Protein AF-A0A0Q9L354-F1 (afdb_monomer)

Mean predicted aligned error: 14.31 Å

Sequence (89 aa):
MTDKAIPAIRGGTPVRSEYLFYGKQLLDDADVEAVIQVLRSDFLTTGPVVERFESAIADYTGAKYAVAFFKWYRSSSRSLLCSGNYDWR

Structure (mmCIF, N/CA/C/O backbone):
data_AF-A0A0Q9L354-F1
#
_entry.id   AF-A0A0Q9L354-F1
#
loop_
_atom_site.group_PDB
_atom_site.id
_atom_site.type_symbol
_atom_site.label_atom_id
_atom_site.label_alt_id
_atom_site.label_comp_id
_atom_site.label_asym_id
_atom_site.label_entity_id
_atom_site.label_seq_id
_atom_site.pdbx_PDB_ins_code
_atom_site.Cartn_x
_atom_site.Cartn_y
_atom_site.Cartn_z
_atom_site.occupancy
_atom_site.B_iso_or_equiv
_atom_site.auth_seq_id
_atom_site.auth_comp_id
_atom_site.auth_asym_id
_atom_site.auth_atom_id
_atom_site.pdbx_PDB_model_num
ATOM 1 N N . MET A 1 1 ? 33.873 -21.678 -27.508 1.00 39.41 1 MET A N 1
ATOM 2 C CA . MET A 1 1 ? 34.368 -20.644 -26.575 1.00 39.41 1 MET A CA 1
ATOM 3 C C . MET A 1 1 ? 33.795 -19.320 -27.046 1.00 39.41 1 MET A C 1
ATOM 5 O O . MET A 1 1 ? 34.298 -18.771 -28.013 1.00 39.41 1 MET A O 1
ATOM 9 N N . THR A 1 2 ? 32.654 -18.909 -26.495 1.00 45.06 2 THR A N 1
ATOM 10 C CA . THR A 1 2 ? 31.889 -17.761 -27.002 1.00 45.06 2 THR A CA 1
ATOM 11 C C . THR A 1 2 ? 32.607 -16.463 -26.649 1.00 45.06 2 THR A C 1
ATOM 13 O O . THR A 1 2 ? 32.918 -16.230 -25.481 1.00 45.06 2 THR A O 1
ATOM 16 N N . ASP A 1 3 ? 32.886 -15.662 -27.672 1.00 53.19 3 ASP A N 1
ATOM 17 C CA . ASP A 1 3 ? 33.467 -14.328 -27.570 1.00 53.19 3 ASP A CA 1
ATOM 18 C C . ASP A 1 3 ? 32.631 -13.465 -26.607 1.00 53.19 3 ASP A C 1
ATOM 20 O O . ASP A 1 3 ? 31.403 -13.390 -26.717 1.00 53.19 3 ASP A O 1
ATOM 24 N N . LYS A 1 4 ? 33.270 -12.900 -25.577 1.00 64.25 4 LYS A N 1
ATOM 25 C CA . LYS A 1 4 ? 32.576 -12.149 -24.520 1.00 64.25 4 LYS A CA 1
ATOM 26 C C . LYS A 1 4 ? 32.196 -10.779 -25.076 1.00 64.25 4 LYS A C 1
ATOM 28 O O . LYS A 1 4 ? 33.015 -9.865 -25.072 1.00 64.25 4 LYS A O 1
ATOM 33 N N . ALA A 1 5 ? 30.942 -10.628 -25.500 1.00 77.06 5 ALA A N 1
ATOM 34 C CA . ALA A 1 5 ? 30.384 -9.328 -25.855 1.00 77.06 5 ALA A CA 1
ATOM 35 C C . ALA A 1 5 ? 30.619 -8.315 -24.716 1.00 77.06 5 ALA A C 1
ATOM 37 O O . ALA A 1 5 ? 30.365 -8.602 -23.540 1.00 77.06 5 ALA A O 1
ATOM 38 N N . ILE A 1 6 ? 31.148 -7.139 -25.063 1.00 82.06 6 ILE A N 1
ATOM 39 C CA . ILE A 1 6 ? 31.486 -6.080 -24.106 1.00 82.06 6 ILE A CA 1
ATOM 40 C C . ILE A 1 6 ? 30.192 -5.629 -23.401 1.00 82.06 6 ILE A C 1
ATOM 42 O O . ILE A 1 6 ? 29.216 -5.313 -24.082 1.00 82.06 6 ILE A O 1
ATOM 46 N N . PRO A 1 7 ? 30.141 -5.580 -22.055 1.00 79.94 7 PRO A N 1
ATOM 47 C CA . PRO A 1 7 ? 28.972 -5.074 -21.343 1.00 79.94 7 PRO A CA 1
ATOM 48 C C . PRO A 1 7 ? 28.650 -3.627 -21.735 1.00 79.94 7 PRO A C 1
ATOM 50 O O . PRO A 1 7 ? 29.559 -2.811 -21.883 1.00 79.94 7 PRO A O 1
ATOM 53 N N . ALA A 1 8 ? 27.366 -3.272 -21.813 1.00 78.88 8 ALA A N 1
ATOM 54 C CA . ALA A 1 8 ? 26.939 -1.922 -22.198 1.00 78.88 8 ALA A CA 1
ATOM 55 C C . ALA A 1 8 ? 27.496 -0.811 -21.287 1.00 78.88 8 ALA A C 1
ATOM 57 O O . ALA A 1 8 ? 27.842 0.268 -21.756 1.00 78.88 8 ALA A O 1
ATOM 58 N N . ILE A 1 9 ? 27.707 -1.109 -19.999 1.00 77.38 9 ILE A N 1
ATOM 59 C CA . ILE A 1 9 ? 28.354 -0.192 -19.043 1.00 77.38 9 ILE A CA 1
ATOM 60 C C . ILE A 1 9 ? 29.824 0.122 -19.390 1.00 77.38 9 ILE A C 1
ATOM 62 O O . ILE A 1 9 ? 30.385 1.091 -18.893 1.00 77.38 9 ILE A O 1
ATOM 66 N N . ARG A 1 10 ? 30.459 -0.687 -20.247 1.00 84.38 10 ARG A N 1
ATOM 67 C CA . ARG A 1 10 ? 31.825 -0.503 -20.762 1.00 84.38 10 ARG A CA 1
ATOM 68 C C . ARG A 1 10 ? 31.846 -0.073 -22.238 1.00 84.38 10 ARG A C 1
ATOM 70 O O . ARG A 1 10 ? 32.868 -0.238 -22.893 1.00 84.38 10 ARG A O 1
ATOM 77 N N . GLY A 1 11 ? 30.732 0.448 -22.762 1.00 79.50 11 GLY A N 1
ATOM 78 C CA . GLY A 1 11 ? 30.629 0.945 -24.140 1.00 79.50 11 GLY A CA 1
ATOM 79 C C . GLY A 1 11 ? 30.211 -0.095 -25.186 1.00 79.50 11 GLY A C 1
ATOM 80 O O . GLY A 1 11 ? 30.291 0.187 -26.377 1.00 79.50 11 GLY A O 1
ATOM 81 N N . GLY A 1 12 ? 29.770 -1.288 -24.773 1.00 84.25 12 GLY A N 1
ATOM 82 C CA . GLY A 1 12 ? 29.147 -2.258 -25.680 1.00 84.25 12 GLY A CA 1
ATOM 83 C C . GLY A 1 12 ? 27.699 -1.906 -26.041 1.00 84.25 12 GLY A C 1
ATOM 84 O O . GLY A 1 12 ? 27.077 -1.043 -25.420 1.00 84.25 12 GLY A O 1
ATOM 85 N N . THR A 1 13 ? 27.128 -2.592 -27.031 1.00 81.88 13 THR A N 1
ATOM 86 C CA . THR A 1 13 ? 25.729 -2.378 -27.427 1.00 81.88 13 THR A CA 1
ATOM 87 C C . THR A 1 13 ? 24.774 -2.889 -26.337 1.00 81.88 13 THR A C 1
ATOM 89 O O . THR A 1 13 ? 24.885 -4.048 -25.925 1.00 81.88 13 THR A O 1
ATOM 92 N N . PRO A 1 14 ? 23.823 -2.067 -25.854 1.00 79.50 14 PRO A N 1
ATOM 93 C CA . PRO A 1 14 ? 22.771 -2.527 -24.955 1.00 79.50 14 PRO A CA 1
ATOM 94 C C . PRO A 1 14 ? 21.975 -3.676 -25.577 1.00 79.50 14 PRO A C 1
ATOM 96 O O . PRO A 1 14 ? 21.537 -3.589 -26.719 1.00 79.50 14 PRO A O 1
ATOM 99 N N . VAL A 1 15 ? 21.747 -4.745 -24.806 1.00 82.56 15 VAL A N 1
ATOM 100 C CA . VAL A 1 15 ? 20.945 -5.906 -25.248 1.00 82.56 15 VAL A CA 1
ATOM 101 C C . VAL A 1 15 ? 19.493 -5.507 -25.545 1.00 82.56 15 VAL A C 1
ATOM 103 O O . VAL A 1 15 ? 18.803 -6.181 -26.305 1.00 82.56 15 VAL A O 1
ATOM 106 N N . ARG A 1 16 ? 19.014 -4.410 -24.945 1.00 79.31 16 ARG A N 1
ATOM 107 C CA . ARG A 1 16 ? 17.669 -3.865 -25.146 1.00 79.31 16 ARG A CA 1
ATOM 108 C C . ARG A 1 16 ? 17.771 -2.369 -25.413 1.00 79.31 16 ARG A C 1
ATOM 110 O O . ARG A 1 16 ? 18.527 -1.680 -24.732 1.00 79.31 16 ARG A O 1
ATOM 117 N N . SER A 1 17 ? 17.004 -1.887 -26.383 1.00 80.50 17 SER A N 1
ATOM 118 C CA . SER A 1 17 ? 16.857 -0.461 -26.693 1.00 80.50 17 SER A CA 1
ATOM 119 C C . SER A 1 17 ? 15.997 0.277 -25.663 1.00 80.50 17 SER A C 1
ATOM 121 O O . SER A 1 17 ? 16.176 1.473 -25.456 1.00 80.50 17 SER A O 1
ATOM 123 N N . GLU A 1 18 ? 15.075 -0.430 -25.008 1.00 85.69 18 GLU A N 1
ATOM 124 C CA . GLU A 1 18 ? 14.133 0.135 -24.042 1.00 85.69 18 GLU A CA 1
ATOM 125 C C . GLU A 1 18 ? 14.599 -0.051 -22.595 1.00 85.69 18 GLU A C 1
ATOM 127 O O . GLU A 1 18 ? 15.162 -1.085 -22.219 1.00 85.69 18 GLU A O 1
ATOM 132 N N . TYR A 1 19 ? 14.328 0.960 -21.766 1.00 80.38 19 TYR A N 1
ATOM 133 C CA . TYR A 1 19 ? 14.690 0.967 -20.354 1.00 80.38 19 TYR A CA 1
ATOM 134 C C . TYR A 1 19 ? 13.752 0.068 -19.540 1.00 80.38 19 TYR A C 1
ATOM 136 O O . TYR A 1 19 ? 12.538 0.277 -19.507 1.00 80.38 19 TYR A O 1
ATOM 144 N N . LEU A 1 20 ? 14.321 -0.919 -18.846 1.00 81.06 20 LEU A N 1
ATOM 145 C CA . LEU A 1 20 ? 13.571 -1.789 -17.948 1.00 81.06 20 LEU A CA 1
ATOM 146 C C . LEU A 1 20 ? 13.524 -1.162 -16.550 1.00 81.06 20 LEU A C 1
ATOM 148 O O . LEU A 1 20 ? 14.521 -1.140 -15.831 1.00 81.06 20 LEU A O 1
ATOM 152 N N . PHE A 1 21 ? 12.358 -0.655 -16.159 1.00 82.44 21 PHE A N 1
ATOM 153 C CA . PHE A 1 21 ? 12.141 -0.140 -14.809 1.00 82.44 21 PHE A CA 1
ATOM 154 C C . PHE A 1 21 ? 12.040 -1.301 -13.810 1.00 82.44 21 PHE A C 1
ATOM 156 O O . PHE A 1 21 ? 11.359 -2.287 -14.079 1.00 82.44 21 PHE A O 1
ATOM 163 N N . TYR A 1 22 ? 12.691 -1.169 -12.649 1.00 83.19 22 TYR A N 1
ATOM 164 C CA . TYR A 1 22 ? 12.703 -2.179 -11.575 1.00 83.19 22 TYR A CA 1
ATOM 165 C C . TYR A 1 22 ? 11.295 -2.513 -11.041 1.00 83.19 22 TYR A C 1
ATOM 167 O O . TYR A 1 22 ? 11.048 -3.613 -10.559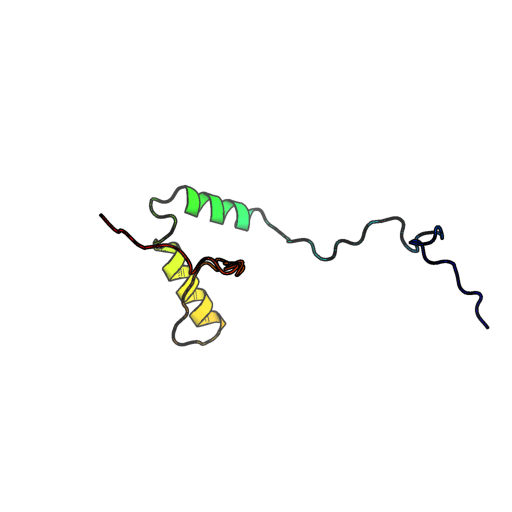 1.00 83.19 22 TYR A O 1
ATOM 175 N N . GLY A 1 23 ? 10.354 -1.580 -11.188 1.00 79.44 23 GLY A N 1
ATOM 176 C CA . GLY A 1 23 ? 8.930 -1.782 -10.967 1.00 79.44 23 GLY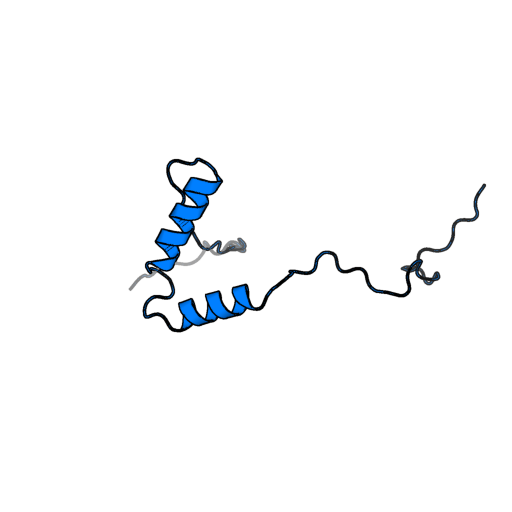 A CA 1
ATOM 177 C C . GLY A 1 23 ? 8.160 -0.543 -11.412 1.00 79.44 23 GLY A C 1
ATOM 178 O O . GLY A 1 23 ? 8.674 0.573 -11.329 1.00 79.44 23 GLY A O 1
ATOM 179 N N . LYS A 1 24 ? 6.936 -0.733 -11.900 1.00 78.69 24 LYS A N 1
ATOM 180 C CA . LYS A 1 24 ? 5.968 0.350 -12.094 1.00 78.69 24 LYS A CA 1
ATOM 181 C C . LYS A 1 24 ? 4.772 0.060 -11.200 1.00 78.69 24 LYS A C 1
ATOM 183 O O . LYS A 1 24 ? 4.275 -1.062 -11.213 1.00 78.69 24 LYS A O 1
ATOM 188 N N . GLN A 1 25 ? 4.343 1.049 -10.420 1.00 81.88 25 GLN A N 1
ATOM 189 C CA . GLN A 1 25 ? 3.063 0.951 -9.727 1.00 81.88 25 GLN A CA 1
ATOM 190 C C . GLN A 1 25 ? 1.956 1.101 -10.767 1.00 81.88 25 GLN A C 1
ATOM 192 O O . GLN A 1 25 ? 1.999 2.013 -11.593 1.00 81.88 25 GLN A O 1
ATOM 197 N N . LEU A 1 26 ? 1.018 0.162 -10.757 1.00 83.00 26 LEU A N 1
ATOM 198 C CA . LEU A 1 26 ? -0.218 0.277 -11.509 1.00 83.00 26 LEU A CA 1
ATOM 199 C C . LEU A 1 26 ? -1.183 1.036 -10.603 1.00 83.00 26 LEU A C 1
ATOM 201 O O . LEU A 1 26 ? -1.470 0.561 -9.510 1.00 83.00 26 LEU A O 1
ATOM 205 N N . LEU A 1 27 ? -1.575 2.230 -11.034 1.00 85.12 27 LEU A N 1
ATOM 206 C CA . LEU A 1 27 ? -2.611 3.038 -10.401 1.00 85.12 27 LEU A CA 1
ATOM 207 C C . LEU A 1 27 ? -3.775 3.088 -11.379 1.00 85.12 27 LEU A C 1
ATOM 209 O O . LEU A 1 27 ? -3.555 3.389 -12.558 1.00 85.12 27 LEU A O 1
ATOM 213 N N . ASP A 1 28 ? -4.972 2.773 -10.908 1.00 88.75 28 ASP A N 1
ATOM 214 C CA . ASP A 1 28 ? -6.193 2.913 -11.690 1.00 88.75 28 ASP A CA 1
ATOM 215 C C . ASP A 1 28 ? -7.004 4.151 -11.264 1.00 88.75 28 ASP A C 1
ATOM 217 O O . ASP A 1 28 ? -6.682 4.849 -10.299 1.00 88.75 28 ASP A O 1
ATOM 221 N N . ASP A 1 29 ? -8.049 4.475 -12.025 1.00 90.56 29 ASP A N 1
ATOM 222 C CA . ASP A 1 29 ? -8.902 5.629 -11.717 1.00 90.56 29 ASP A CA 1
ATOM 223 C C . ASP A 1 29 ? -9.692 5.434 -10.408 1.00 90.56 29 ASP A C 1
ATOM 225 O O . ASP A 1 29 ? -10.087 6.413 -9.769 1.00 90.56 29 ASP A O 1
ATOM 229 N N . ALA A 1 30 ? -9.909 4.185 -9.980 1.00 88.69 30 ALA A N 1
ATOM 230 C CA . ALA A 1 30 ? -10.595 3.883 -8.730 1.00 88.69 30 ALA A CA 1
ATOM 231 C C . ALA A 1 30 ? -9.707 4.206 -7.519 1.00 88.69 30 ALA A C 1
ATOM 233 O O . ALA A 1 30 ? -10.203 4.766 -6.539 1.00 88.69 30 ALA A O 1
ATOM 234 N N . ASP A 1 31 ? -8.400 3.945 -7.610 1.00 85.44 31 ASP A N 1
ATOM 235 C CA . ASP A 1 31 ? -7.403 4.358 -6.623 1.00 85.44 31 ASP A CA 1
ATOM 236 C C . ASP A 1 31 ? -7.402 5.887 -6.462 1.00 85.44 31 ASP A C 1
ATOM 238 O O . ASP A 1 31 ? -7.383 6.409 -5.343 1.00 85.44 31 ASP A O 1
ATOM 242 N N . VAL A 1 32 ? -7.467 6.622 -7.579 1.00 87.12 32 VAL A N 1
ATOM 243 C CA . VAL A 1 32 ? -7.493 8.094 -7.579 1.00 87.12 32 VAL A CA 1
ATOM 244 C C . VAL A 1 32 ? -8.754 8.619 -6.898 1.00 87.12 32 VAL A C 1
ATOM 246 O O . VAL A 1 32 ? -8.669 9.491 -6.029 1.00 87.12 32 VAL A O 1
ATOM 249 N N . GLU A 1 33 ? -9.919 8.080 -7.250 1.00 89.12 33 GLU A N 1
ATOM 250 C CA . GLU A 1 33 ? -11.188 8.493 -6.652 1.00 89.12 33 GLU A CA 1
ATOM 251 C C . GLU A 1 33 ? -11.235 8.173 -5.152 1.00 89.12 33 GLU A C 1
ATOM 253 O O . GLU A 1 33 ? -11.644 9.020 -4.353 1.00 89.12 33 GLU A O 1
ATOM 258 N N . ALA A 1 34 ? -10.737 7.005 -4.736 1.00 85.62 34 ALA A N 1
ATOM 259 C CA . ALA A 1 34 ? -10.649 6.640 -3.326 1.00 85.62 34 ALA A CA 1
ATOM 260 C C . ALA A 1 34 ? -9.812 7.655 -2.528 1.00 85.62 34 ALA A C 1
ATOM 262 O O . ALA A 1 34 ? -10.223 8.089 -1.449 1.00 85.62 34 ALA A O 1
ATOM 263 N N . VAL A 1 35 ? -8.675 8.106 -3.071 1.00 86.62 35 VAL A N 1
ATOM 264 C CA . VAL A 1 35 ? -7.844 9.139 -2.431 1.00 86.62 35 VAL A CA 1
ATOM 265 C C . VAL A 1 35 ? -8.572 10.483 -2.369 1.00 86.62 35 VAL A C 1
ATOM 267 O O . VAL A 1 35 ? -8.541 11.143 -1.331 1.00 86.62 35 VAL A O 1
ATOM 270 N N . ILE A 1 36 ? -9.265 10.890 -3.436 1.00 88.94 36 ILE A N 1
ATOM 271 C CA . ILE A 1 36 ? -10.029 12.148 -3.461 1.00 88.94 36 ILE A CA 1
ATOM 272 C C . ILE A 1 36 ? -11.130 12.143 -2.397 1.00 88.94 36 ILE A C 1
ATOM 274 O O . ILE A 1 36 ? -11.317 13.147 -1.707 1.00 88.94 36 ILE A O 1
ATOM 278 N N . GLN A 1 37 ? -11.834 11.024 -2.225 1.00 85.12 37 GLN A N 1
ATOM 279 C CA . GLN A 1 37 ? -12.873 10.886 -1.203 1.00 85.12 37 GLN A CA 1
ATOM 280 C C . GLN A 1 37 ? -12.310 11.027 0.212 1.00 85.12 37 GLN A C 1
ATOM 282 O O . GLN A 1 37 ? -12.907 11.716 1.039 1.00 85.12 37 GLN A O 1
ATOM 287 N N . VAL A 1 38 ? -11.137 10.447 0.483 1.00 84.81 38 VAL A N 1
ATOM 288 C CA . VAL A 1 38 ? -10.455 10.599 1.778 1.00 84.81 38 VAL A CA 1
ATOM 289 C C . VAL A 1 38 ? -9.990 12.037 1.991 1.00 84.81 38 VAL A C 1
ATOM 291 O O . VAL A 1 38 ? -10.223 12.600 3.059 1.00 84.81 38 VAL A O 1
ATOM 294 N N . LEU A 1 39 ? -9.391 12.664 0.975 1.00 83.62 39 LEU A N 1
ATOM 295 C CA . LEU A 1 39 ? -8.903 14.045 1.056 1.00 83.62 39 LEU A CA 1
ATOM 296 C C . LEU A 1 39 ? -10.023 15.077 1.236 1.00 83.62 39 LEU A C 1
ATOM 298 O O . LEU A 1 39 ? -9.778 16.146 1.788 1.00 83.62 39 LEU A O 1
ATOM 302 N N . ARG A 1 40 ? -11.236 14.774 0.766 1.00 84.12 40 ARG A N 1
ATOM 303 C CA . ARG A 1 40 ? -12.431 15.612 0.957 1.00 84.12 40 ARG A CA 1
ATOM 304 C C . ARG A 1 40 ? -13.175 15.334 2.263 1.00 84.12 40 ARG A C 1
ATOM 306 O O . ARG A 1 40 ? -14.133 16.042 2.555 1.00 84.12 40 ARG A O 1
ATOM 313 N N . SER A 1 41 ? -12.780 14.310 3.014 1.00 78.25 41 SER A N 1
ATOM 314 C CA . SER A 1 41 ? -13.400 13.980 4.296 1.00 78.25 41 SER A CA 1
ATOM 315 C C . SER A 1 41 ? -12.846 14.841 5.435 1.00 78.25 41 SER A C 1
ATOM 317 O O . SER A 1 41 ? -11.736 15.364 5.354 1.00 78.25 41 SER A O 1
ATOM 319 N N . ASP A 1 42 ? -13.600 14.944 6.530 1.00 76.00 42 ASP A N 1
ATOM 320 C CA . ASP A 1 42 ? -13.235 15.774 7.688 1.00 76.00 42 ASP A CA 1
ATOM 321 C C . ASP A 1 42 ? -12.035 15.231 8.491 1.00 76.00 42 ASP A C 1
ATOM 323 O O . ASP A 1 42 ? -11.477 15.931 9.335 1.00 76.00 42 ASP A O 1
ATOM 327 N N . PHE A 1 43 ? -11.620 13.983 8.241 1.00 70.62 43 PHE A N 1
ATOM 328 C CA . PHE A 1 43 ? -10.613 13.285 9.037 1.00 70.62 43 PHE A CA 1
ATOM 329 C C . PHE A 1 43 ? -9.569 12.583 8.162 1.00 70.62 43 PHE A C 1
ATOM 331 O O . PHE A 1 43 ? -9.819 11.516 7.606 1.00 70.62 43 PHE A O 1
ATOM 338 N N . LEU A 1 44 ? -8.361 13.155 8.107 1.00 67.44 44 LEU A N 1
ATOM 339 C CA . LEU A 1 44 ? -7.259 12.645 7.278 1.00 67.44 44 LEU A CA 1
ATOM 340 C C . LEU A 1 44 ? -6.432 11.533 7.945 1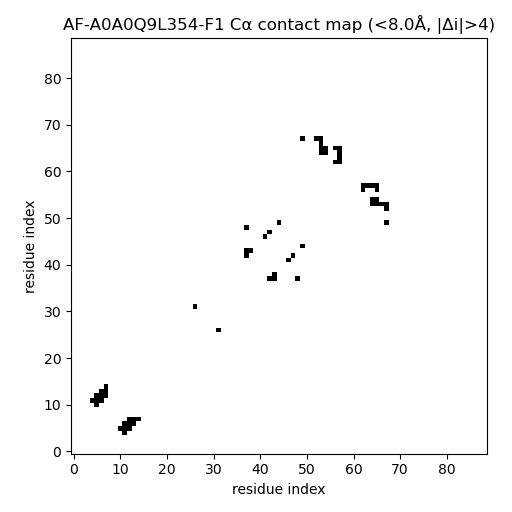.00 67.44 44 LEU A C 1
ATOM 342 O O . LEU A 1 44 ? -5.960 10.622 7.274 1.00 67.44 44 LEU A O 1
ATOM 346 N N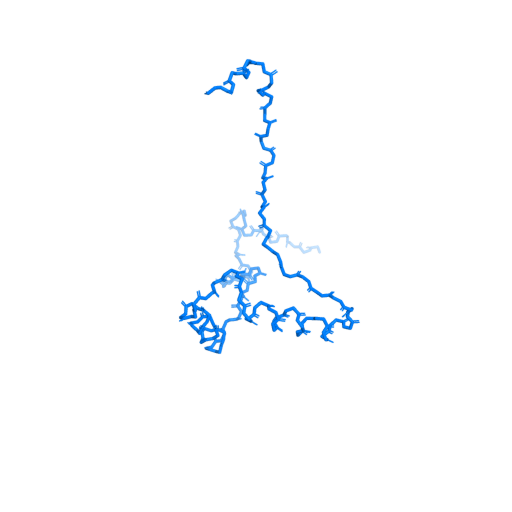 . THR A 1 45 ? -6.200 11.632 9.256 1.00 65.94 45 THR A N 1
ATOM 347 C CA . THR A 1 45 ? -5.249 10.765 9.984 1.00 65.94 45 THR A CA 1
ATOM 348 C C . THR A 1 45 ? -5.921 9.773 10.924 1.00 65.94 45 THR A C 1
ATOM 350 O O . THR A 1 45 ? -5.378 8.708 11.192 1.00 65.94 45 THR A O 1
ATOM 353 N N . THR A 1 46 ? -7.091 10.138 11.440 1.00 64.75 46 THR A N 1
ATOM 354 C CA . THR A 1 46 ? -7.873 9.375 12.419 1.00 64.75 46 THR A CA 1
ATOM 355 C C . THR A 1 46 ? -9.327 9.529 12.038 1.00 64.75 46 THR A C 1
ATOM 357 O O . THR A 1 46 ? -9.989 10.472 12.464 1.00 64.75 46 THR A O 1
ATOM 360 N N . GLY A 1 47 ? -9.782 8.649 11.156 1.00 78.00 47 GLY A N 1
ATOM 361 C CA . GLY A 1 47 ? -11.117 8.702 10.591 1.00 78.00 47 GLY A CA 1
ATOM 362 C C . GLY A 1 47 ? -11.658 7.306 10.298 1.00 78.00 47 GLY A C 1
ATOM 363 O O . GLY A 1 47 ? -10.899 6.334 10.286 1.00 78.00 47 GLY A O 1
ATOM 364 N N . PRO A 1 48 ? -12.960 7.207 9.994 1.00 80.25 48 PRO A N 1
ATOM 365 C CA . PRO A 1 48 ? -13.657 5.934 9.786 1.00 80.25 48 PRO A CA 1
ATOM 366 C C . PRO A 1 48 ? -13.092 5.112 8.617 1.00 80.25 48 PRO A C 1
ATOM 368 O O . PRO A 1 48 ? -13.319 3.909 8.527 1.00 80.25 48 PRO A O 1
ATOM 371 N N . VAL A 1 49 ? -12.346 5.743 7.707 1.00 82.75 49 VAL A N 1
ATOM 372 C CA . VAL A 1 49 ? -11.663 5.058 6.601 1.00 82.75 49 VAL A CA 1
ATOM 373 C C . VAL A 1 49 ? -10.518 4.176 7.109 1.00 82.75 49 VAL A C 1
ATOM 375 O O . VAL A 1 49 ? -10.322 3.083 6.583 1.00 82.75 49 VAL A O 1
ATOM 378 N N . VAL A 1 50 ? -9.809 4.604 8.158 1.00 83.69 50 VAL A N 1
ATOM 379 C CA . VAL A 1 50 ? -8.719 3.823 8.764 1.00 83.69 50 VAL A CA 1
ATOM 380 C C . VAL A 1 50 ? -9.276 2.565 9.430 1.00 83.69 50 VAL A C 1
ATOM 382 O O . VAL A 1 50 ? -8.771 1.477 9.182 1.00 83.69 50 VAL A O 1
ATOM 385 N N . GLU A 1 51 ? -10.378 2.681 10.175 1.00 84.25 51 GLU A N 1
ATOM 386 C CA . GLU A 1 51 ? -11.032 1.533 10.823 1.00 84.25 51 GLU A CA 1
ATOM 387 C C . GLU A 1 51 ? -11.543 0.502 9.803 1.00 84.25 51 GLU A C 1
ATOM 389 O O . GLU A 1 51 ? -11.402 -0.710 9.991 1.00 84.25 51 GLU A O 1
ATOM 394 N N . ARG A 1 52 ? -12.111 0.975 8.683 1.00 85.12 52 ARG A N 1
ATOM 395 C CA . ARG A 1 52 ? -12.537 0.107 7.571 1.00 85.12 52 ARG A CA 1
ATOM 396 C C . ARG A 1 52 ? -11.354 -0.612 6.932 1.00 85.12 52 ARG A C 1
ATOM 398 O O . ARG A 1 52 ? -11.460 -1.795 6.624 1.00 85.12 52 ARG A O 1
ATOM 405 N N . PHE A 1 53 ? -10.240 0.089 6.745 1.00 84.44 53 PHE A N 1
ATOM 406 C CA . PHE A 1 53 ? -9.016 -0.480 6.190 1.00 84.44 53 PHE A CA 1
ATOM 407 C C . PHE A 1 53 ? -8.410 -1.546 7.113 1.00 84.44 53 PHE A C 1
ATOM 409 O O . PHE A 1 53 ? -8.070 -2.636 6.658 1.00 84.44 53 PHE A O 1
ATOM 416 N N . GLU A 1 54 ? -8.334 -1.270 8.414 1.00 86.19 54 GLU A N 1
ATOM 417 C CA . GLU A 1 54 ? -7.872 -2.229 9.419 1.00 86.19 54 GLU A CA 1
ATOM 418 C C . GLU A 1 54 ? -8.760 -3.477 9.455 1.00 86.19 54 GLU A C 1
ATOM 420 O O . GLU A 1 54 ? -8.248 -4.595 9.413 1.00 86.19 54 GLU A O 1
ATOM 425 N N . SER A 1 55 ? -10.083 -3.302 9.438 1.00 86.75 55 SER A N 1
ATOM 426 C CA . SER A 1 55 ? -11.032 -4.423 9.407 1.00 86.75 55 SER A CA 1
ATOM 427 C C . SER A 1 55 ? -10.863 -5.274 8.145 1.00 86.75 55 SER A C 1
ATOM 429 O O . SER A 1 55 ? -10.730 -6.490 8.237 1.00 86.75 55 SER A O 1
ATOM 431 N N . ALA A 1 56 ? -10.761 -4.645 6.969 1.00 87.69 56 ALA A N 1
ATOM 432 C CA . ALA A 1 56 ? -10.563 -5.355 5.705 1.00 87.69 56 ALA A CA 1
ATOM 433 C C . ALA A 1 56 ? -9.247 -6.153 5.675 1.00 87.69 56 ALA A C 1
ATOM 435 O O . ALA A 1 56 ? -9.201 -7.260 5.140 1.00 87.69 56 ALA A O 1
ATOM 436 N N . ILE A 1 57 ? -8.172 -5.622 6.269 1.00 86.56 57 ILE A N 1
ATOM 437 C CA . ILE A 1 57 ? -6.897 -6.342 6.391 1.00 86.56 57 ILE A CA 1
ATOM 438 C C . ILE A 1 57 ? -7.004 -7.497 7.383 1.00 86.56 57 ILE A C 1
ATOM 440 O O . ILE A 1 57 ? -6.465 -8.574 7.119 1.00 86.56 57 ILE A O 1
ATOM 444 N N . ALA A 1 58 ? -7.667 -7.291 8.520 1.00 88.88 58 ALA A N 1
ATOM 445 C CA . ALA A 1 58 ? -7.895 -8.342 9.503 1.00 88.88 58 ALA A CA 1
ATOM 446 C C . ALA A 1 58 ? -8.666 -9.514 8.871 1.00 88.88 58 ALA A C 1
ATOM 448 O O . ALA A 1 58 ? -8.217 -10.655 8.973 1.00 88.88 58 ALA A O 1
ATOM 449 N N . ASP A 1 59 ? -9.723 -9.219 8.109 1.00 89.38 59 ASP A N 1
ATOM 450 C CA . ASP A 1 59 ? -10.510 -10.209 7.368 1.00 89.38 59 ASP A CA 1
ATOM 451 C C . ASP A 1 59 ? -9.682 -10.916 6.285 1.00 89.38 59 ASP A C 1
ATOM 453 O O . ASP A 1 59 ? -9.711 -12.142 6.180 1.00 89.38 59 ASP A O 1
ATOM 457 N N . TYR A 1 60 ? -8.889 -10.167 5.510 1.00 88.50 60 TYR A N 1
ATOM 458 C CA . TYR A 1 60 ? -8.038 -10.734 4.457 1.00 88.50 60 TYR A CA 1
ATOM 459 C C . TYR A 1 60 ? -6.936 -11.649 5.011 1.00 88.50 60 TYR A C 1
ATOM 461 O O . TYR A 1 60 ? -6.607 -12.674 4.416 1.00 88.50 60 TYR A O 1
ATOM 469 N N . THR A 1 61 ? -6.348 -11.285 6.152 1.00 88.44 61 THR A N 1
ATOM 470 C CA . THR A 1 61 ? -5.248 -12.040 6.777 1.00 88.44 61 THR A CA 1
ATOM 471 C C . THR A 1 61 ? -5.727 -13.121 7.748 1.00 88.44 61 THR A C 1
ATOM 473 O O . THR A 1 61 ? -4.926 -13.956 8.166 1.00 88.44 61 THR A O 1
ATOM 476 N N . GLY A 1 62 ? -7.011 -13.116 8.123 1.00 86.00 62 GLY A N 1
ATOM 477 C CA . GLY A 1 62 ? -7.560 -13.949 9.196 1.00 86.00 62 GLY A CA 1
ATOM 478 C C . GLY A 1 62 ? -7.032 -13.578 10.589 1.00 86.00 62 GLY A C 1
ATOM 479 O O . GLY A 1 62 ? -7.122 -14.380 11.522 1.00 86.00 62 GLY A O 1
ATOM 480 N N . ALA A 1 63 ? -6.432 -12.395 10.743 1.00 83.75 63 ALA A N 1
ATOM 481 C CA . ALA A 1 63 ? -5.901 -11.925 12.013 1.00 83.75 63 ALA A CA 1
ATOM 482 C C . ALA A 1 63 ? -7.021 -11.356 12.893 1.00 83.75 63 ALA A C 1
ATOM 484 O O . ALA A 1 63 ? -7.959 -10.729 12.416 1.00 83.75 63 ALA A O 1
ATOM 485 N N . LYS A 1 64 ? -6.899 -11.516 14.215 1.00 80.00 64 LYS A N 1
ATOM 486 C CA . LYS A 1 64 ? -7.896 -10.995 15.166 1.00 80.00 64 LYS A CA 1
ATOM 487 C C . LYS A 1 64 ? -7.922 -9.461 15.227 1.00 80.00 64 LYS A C 1
ATOM 489 O O . LYS A 1 64 ? -8.943 -8.882 15.576 1.00 80.00 64 LYS A O 1
ATOM 494 N N . TYR A 1 65 ? -6.791 -8.824 14.934 1.00 81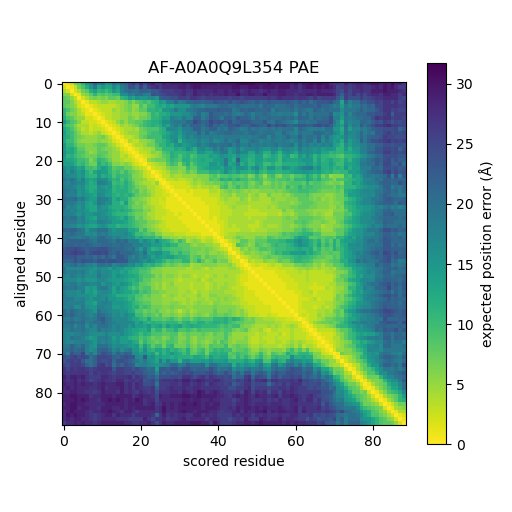.56 65 TYR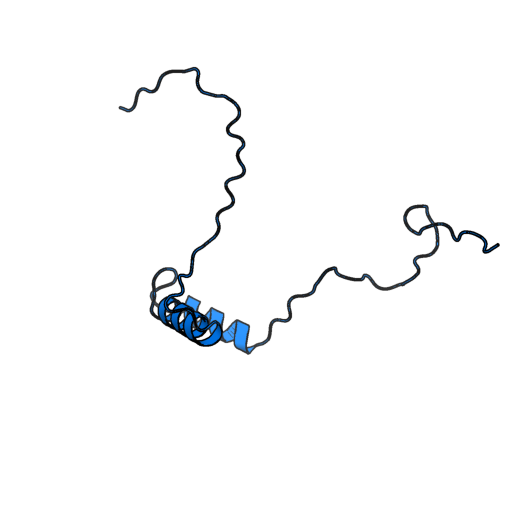 A N 1
ATOM 495 C CA . TYR A 1 65 ? -6.625 -7.375 14.957 1.00 81.56 65 TYR A CA 1
ATOM 496 C C . TYR A 1 65 ? -5.605 -6.967 13.893 1.00 81.56 65 TYR A C 1
ATOM 498 O O . TYR A 1 65 ? -4.583 -7.639 13.735 1.00 81.56 65 TYR A O 1
ATOM 506 N N . ALA A 1 66 ? -5.847 -5.843 13.223 1.00 82.94 66 ALA A N 1
ATOM 507 C CA . ALA A 1 66 ? -4.887 -5.170 12.357 1.00 82.94 66 ALA A CA 1
ATOM 508 C C . ALA A 1 66 ? -4.807 -3.696 12.771 1.00 82.94 66 ALA A C 1
ATOM 510 O O . ALA A 1 66 ? -5.821 -3.113 13.134 1.00 82.94 66 ALA A O 1
ATOM 511 N N . VAL A 1 67 ? -3.602 -3.120 12.756 1.00 83.50 67 VAL A N 1
ATOM 512 C CA . VAL A 1 67 ? -3.371 -1.713 13.115 1.00 83.50 67 VAL A CA 1
ATOM 513 C C . VAL A 1 67 ? -2.548 -1.053 12.018 1.00 83.50 67 VAL A C 1
ATOM 515 O O . VAL A 1 67 ? -1.448 -1.516 11.697 1.00 83.50 67 VAL A O 1
ATOM 518 N N . ALA A 1 68 ? -3.070 0.028 11.448 1.00 82.12 68 ALA A N 1
ATOM 519 C CA . ALA A 1 68 ? -2.395 0.841 10.453 1.00 82.12 68 ALA A CA 1
ATOM 520 C C . ALA A 1 68 ? -1.516 1.890 11.143 1.00 82.12 68 ALA A C 1
ATOM 522 O O . ALA A 1 68 ? -1.943 2.606 12.045 1.00 82.12 68 ALA A O 1
ATOM 523 N N . PHE A 1 69 ? -0.257 1.998 10.722 1.00 79.62 69 PHE A N 1
ATOM 524 C CA . PHE A 1 69 ? 0.658 2.994 11.271 1.00 79.62 69 PHE A CA 1
ATOM 525 C C . PHE A 1 69 ? 1.649 3.483 10.222 1.00 79.62 69 PHE A C 1
ATOM 527 O O . PHE A 1 69 ? 2.074 2.750 9.327 1.00 79.62 69 PHE A O 1
ATOM 534 N N . PHE A 1 70 ? 2.056 4.740 10.362 1.00 76.69 70 PHE A N 1
ATOM 535 C CA . PHE A 1 70 ? 3.016 5.370 9.467 1.00 76.69 70 PHE A CA 1
ATOM 536 C C . PHE A 1 70 ? 4.437 5.016 9.914 1.00 76.69 70 PHE A C 1
ATOM 538 O O . PHE A 1 70 ? 4.812 5.190 11.076 1.00 76.69 70 PHE A O 1
ATOM 545 N N . LYS A 1 71 ? 5.26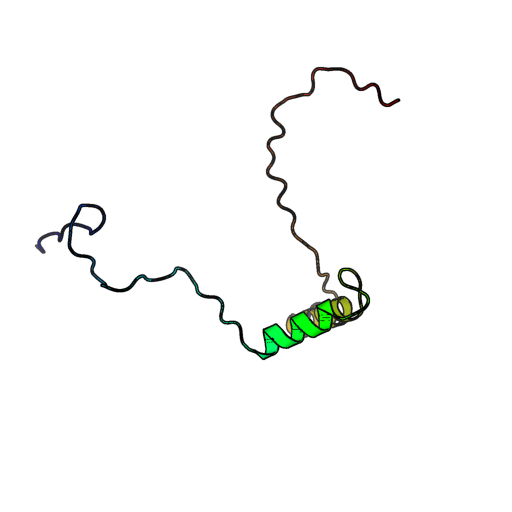1 4.519 8.993 1.00 60.25 71 LYS A N 1
ATOM 546 C CA . LYS A 1 71 ? 6.686 4.297 9.255 1.00 60.25 71 LYS A CA 1
ATOM 547 C C . LYS A 1 71 ? 7.430 5.613 9.058 1.00 60.25 71 LYS A C 1
ATOM 549 O O . LYS A 1 71 ? 7.543 6.088 7.934 1.00 60.25 71 LYS A O 1
ATOM 554 N N . TRP A 1 72 ? 7.999 6.165 10.126 1.00 48.88 72 TRP A N 1
ATOM 555 C CA . TRP A 1 72 ? 8.992 7.227 9.998 1.00 48.88 72 TRP A CA 1
ATOM 556 C C . TRP A 1 72 ? 10.388 6.652 10.215 1.00 48.88 72 TRP A C 1
ATOM 558 O O . TRP A 1 72 ? 10.733 6.203 11.310 1.00 48.88 72 TRP A O 1
ATOM 568 N N . TYR A 1 73 ? 11.195 6.622 9.156 1.00 66.06 73 TYR A N 1
ATOM 569 C CA . TYR A 1 73 ? 12.576 6.175 9.260 1.00 66.06 73 TYR A CA 1
ATOM 570 C C . TYR A 1 73 ? 13.425 7.306 9.839 1.00 66.06 73 TYR A C 1
ATOM 572 O O . TYR A 1 73 ? 13.914 8.175 9.118 1.00 66.06 73 TYR A O 1
ATOM 580 N N . ARG A 1 74 ? 13.621 7.302 11.160 1.00 49.59 74 ARG A N 1
ATOM 581 C CA . ARG A 1 74 ? 14.652 8.135 11.775 1.00 49.59 74 ARG A CA 1
ATOM 582 C C . ARG A 1 74 ? 15.999 7.475 11.529 1.00 49.59 74 ARG A C 1
ATOM 584 O O . ARG A 1 74 ? 16.412 6.608 12.293 1.00 49.59 74 ARG A O 1
ATOM 591 N N . SER A 1 75 ? 16.673 7.867 10.452 1.00 55.53 75 SER A N 1
ATOM 592 C CA . SER A 1 75 ? 18.072 7.496 10.260 1.00 55.53 75 SER A CA 1
ATOM 593 C C . SER A 1 75 ? 18.871 8.030 11.448 1.00 55.53 75 SER A C 1
ATOM 595 O O . SER A 1 75 ? 18.937 9.240 11.682 1.00 55.53 75 SER A O 1
ATOM 597 N N . SER A 1 76 ? 19.415 7.120 12.249 1.00 55.53 76 SER A N 1
ATOM 598 C CA . SER A 1 76 ? 20.303 7.439 13.357 1.00 55.53 76 SER A CA 1
ATOM 599 C C . SER A 1 76 ? 21.598 8.056 12.834 1.00 55.53 76 SER A C 1
ATOM 601 O O . SER A 1 76 ? 22.606 7.375 12.708 1.00 55.53 76 SER A O 1
ATOM 603 N N . SER A 1 77 ? 21.597 9.372 12.639 1.00 46.50 77 SER A N 1
ATOM 604 C CA . SER A 1 77 ? 22.7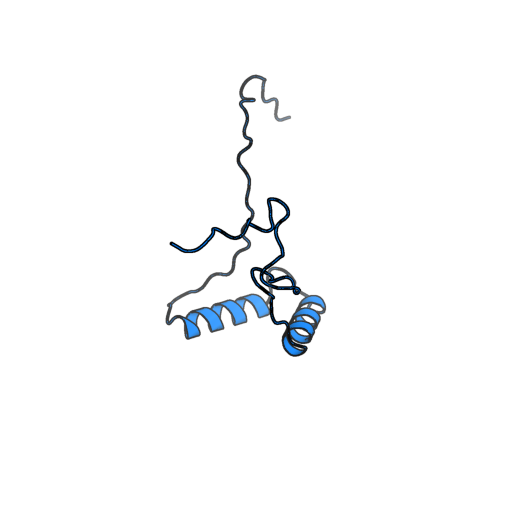91 10.198 12.823 1.00 46.50 77 SER A CA 1
ATOM 605 C C . SER A 1 77 ? 22.689 10.889 14.177 1.00 46.50 77 SER A C 1
ATOM 607 O O . SER A 1 77 ? 22.686 12.111 14.282 1.00 46.50 77 SER A O 1
ATOM 609 N N . ARG A 1 78 ? 22.602 10.097 15.252 1.00 43.22 78 ARG A N 1
ATOM 610 C CA . ARG A 1 78 ? 23.012 10.576 16.575 1.00 43.22 78 ARG A CA 1
ATOM 611 C C . ARG A 1 78 ? 24.534 10.427 16.634 1.00 43.22 78 ARG A C 1
ATOM 613 O O . ARG A 1 78 ? 25.056 9.552 17.313 1.00 43.22 78 ARG A O 1
ATOM 620 N N . SER A 1 79 ? 25.225 11.249 15.839 1.00 46.16 79 SER A N 1
ATOM 621 C CA . SER A 1 79 ? 26.645 11.505 16.051 1.00 46.16 79 SER A CA 1
ATOM 622 C C . SER A 1 79 ? 26.760 12.170 17.416 1.00 46.16 79 SER A C 1
ATOM 624 O O . SER A 1 79 ? 26.044 13.127 17.700 1.00 46.16 79 SER A O 1
ATOM 626 N N . LEU A 1 80 ? 27.585 11.573 18.266 1.00 53.56 80 LEU A N 1
ATOM 627 C CA . LEU A 1 80 ? 27.935 11.982 19.622 1.00 53.56 80 LEU A CA 1
ATOM 628 C C . LEU A 1 80 ? 27.911 13.507 19.821 1.00 53.56 80 LEU A C 1
ATOM 630 O O . LEU A 1 80 ? 28.877 14.197 19.528 1.00 53.56 80 LEU A O 1
ATOM 634 N N . LEU A 1 81 ? 26.814 14.013 20.377 1.00 53.84 81 LEU A N 1
ATOM 635 C CA . LEU A 1 81 ? 26.746 15.297 21.073 1.00 53.84 81 LEU A CA 1
ATOM 636 C C . LEU A 1 81 ? 26.010 15.046 22.394 1.00 53.84 81 LEU A C 1
ATOM 638 O O . LEU A 1 81 ? 24.931 15.558 22.662 1.00 53.84 81 LEU A O 1
ATOM 642 N N . CYS A 1 82 ? 26.617 14.177 23.203 1.00 44.62 82 CYS A N 1
ATOM 643 C CA . CYS A 1 82 ? 26.501 14.212 24.656 1.00 44.62 82 CYS A CA 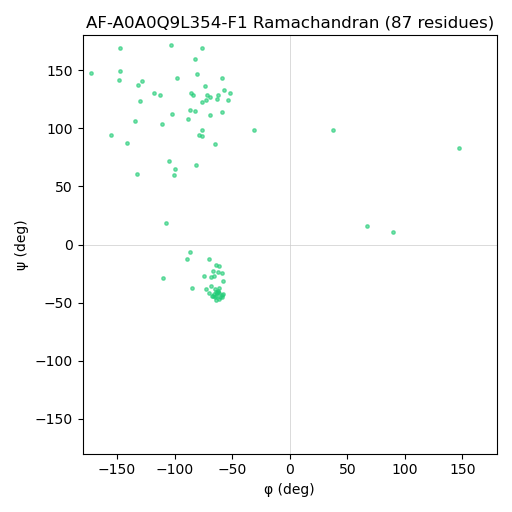1
ATOM 644 C C . CYS A 1 82 ? 27.814 14.783 25.200 1.00 44.62 82 CYS A C 1
ATOM 646 O O . CYS A 1 82 ? 28.639 14.068 25.757 1.00 44.62 82 CYS A O 1
ATOM 648 N N . SER A 1 83 ? 28.013 16.081 24.996 1.00 50.44 83 SER A N 1
ATOM 649 C CA . SER A 1 83 ? 28.901 16.903 25.816 1.00 50.44 83 SER A CA 1
ATOM 650 C C . SER A 1 83 ? 28.417 18.345 25.712 1.00 50.44 83 SER A C 1
ATOM 652 O O . SER A 1 83 ? 28.752 19.046 24.760 1.00 50.44 83 SER A O 1
ATOM 654 N N . GLY A 1 84 ? 27.586 18.767 26.664 1.00 46.69 84 GLY A N 1
ATOM 655 C CA . GLY A 1 84 ? 27.191 20.168 26.794 1.00 46.69 84 GLY A CA 1
ATOM 656 C C . GLY A 1 84 ? 25.775 20.364 27.315 1.00 46.69 84 GLY A C 1
ATOM 657 O O . GLY A 1 84 ? 24.861 20.547 26.528 1.00 46.69 84 GLY A O 1
ATOM 658 N N . ASN A 1 85 ? 25.642 20.311 28.642 1.00 41.84 85 ASN A N 1
ATOM 659 C CA . ASN A 1 85 ? 24.688 21.050 29.475 1.00 41.84 85 ASN A CA 1
ATOM 660 C C . ASN A 1 85 ? 23.274 21.276 28.923 1.00 41.84 85 ASN A C 1
ATOM 662 O O . ASN A 1 85 ? 22.986 22.242 28.224 1.00 41.84 85 ASN A O 1
ATOM 666 N N . TYR A 1 86 ? 22.375 20.416 29.382 1.00 39.50 86 TYR A N 1
ATOM 667 C CA . TYR A 1 86 ? 20.952 20.692 29.438 1.00 39.50 86 TYR A CA 1
ATOM 668 C C . TYR A 1 86 ? 20.664 21.772 30.498 1.00 39.50 86 TYR A C 1
ATOM 670 O O . TYR A 1 86 ? 20.790 21.499 31.690 1.00 39.50 86 TYR A O 1
ATOM 678 N N . ASP A 1 87 ? 20.252 22.964 30.064 1.00 42.91 87 ASP A N 1
ATOM 679 C CA . ASP A 1 87 ? 19.411 23.882 30.841 1.00 42.91 87 ASP A CA 1
ATOM 680 C C . ASP A 1 87 ? 18.045 23.914 30.142 1.00 42.91 87 ASP A C 1
ATOM 682 O O . ASP A 1 87 ? 17.913 24.443 29.040 1.00 42.91 87 ASP A O 1
ATOM 686 N N . TRP A 1 88 ? 17.063 23.228 30.729 1.00 46.69 88 TRP A N 1
ATOM 687 C CA . TRP A 1 88 ? 15.676 23.200 30.259 1.00 46.69 88 TRP A CA 1
ATOM 688 C C . TRP A 1 88 ? 14.834 24.176 31.091 1.00 46.69 88 TRP A C 1
ATOM 690 O O . TRP A 1 88 ? 13.943 23.755 31.835 1.00 46.69 88 TRP A O 1
ATOM 700 N N . ARG A 1 89 ? 15.135 25.471 30.983 1.00 33.50 89 ARG A N 1
ATOM 701 C CA . ARG A 1 89 ? 14.214 26.554 31.350 1.00 33.50 89 ARG A CA 1
ATOM 702 C C . ARG A 1 89 ? 13.611 27.195 30.113 1.00 33.50 89 ARG A C 1
ATOM 704 O O . ARG A 1 89 ? 14.343 27.337 29.111 1.00 33.50 89 ARG A O 1
#

Radius of gyration: 25.19 Å; Cα contacts (8 Å, |Δi|>4): 32; chains: 1; bounding box: 48×47×59 Å

Secondary structure (DSSP, 8-state):
----PPPGGGTPPPS-SS---S------HHHHHHHHHHHTSS-SSSSHHHHHHHHHHHHHHT-S---------------S---S-----

Solvent-accessible surface area (backbone atoms only — not comparable to full-atom values): 6295 Å² total; per-residue (Å²): 135,81,81,78,76,58,54,44,94,78,76,28,77,61,96,58,94,69,86,83,70,98,71,77,87,86,79,54,73,64,58,52,50,54,50,51,54,45,73,72,43,99,41,85,88,75,34,74,66,57,56,53,50,22,50,54,48,12,65,73,69,71,43,97,70,51,81,88,78,86,87,76,86,76,76,84,77,78,68,89,78,90,78,79,82,89,77,92,122

pLDDT: mean 73.75, std 15.8, range [33.5, 90.56]

Foldseek 3Di:
DDDDQDDVVRVGDPPDPDDDDPDDDDDDVVNVVVVVVLVPDPDNPDDPVQVVVFVVVCVVVVNPTGHDDDDDDPDPPPPDPPPDDDDPD